Protein AF-M6QKT6-F1 (afdb_monomer)

Sequence (101 aa):
MSRKSITLQDIGRIQYQNQFTVLGTESLNDSGRLYYITNIHALGGWTISVKGNNADQKLTNYSRSGTGDVQFFLPLCVSEVSFSGVIEVSGFWVNASLVSH

Radius of gyration: 14.15 Å; Cα contacts (8 Å, |Δi|>4): 215; chains: 1; bounding box: 30×31×41 Å

Solvent-accessible surface area (backbone atoms only — not comparable to full-atom values): 5667 Å² total; per-residue (Å²): 132,91,80,87,76,88,48,74,67,53,54,61,54,45,64,78,60,50,75,42,74,46,54,18,85,55,68,50,62,55,83,53,35,37,38,29,40,36,36,40,39,25,91,40,62,28,40,37,46,37,32,38,84,47,93,52,69,82,66,17,59,50,74,51,73,56,60,39,64,44,75,44,93,66,54,50,63,27,43,30,39,41,48,41,57,37,55,33,39,28,22,31,71,44,85,40,74,86,78,85,126

Nearest PDB structures (foldseek):
  3smh-assembly1_A  TM=2.484E-01  e=1.316E-01  Arachis hypogaea
  1lr5-assembly2_B  TM=3.841E-01  e=3.282E+00  Zea mays
  4gwm-assembly1_B  TM=2.032E-01  e=4.870E-01  Homo sapiens

pLDDT: mean 88.71, std 12.94, range [41.31, 98.25]

Mean predicted aligned error: 5.22 Å

Organism: NCBI:txid1088542

Secondary structure (DSSP, 8-state):
-------HHHHHHHHTT--EEEETT--B--TTEEEEEEEEE-SSEEEEEEE---SSGGGTEEEEEEES-EEEEEEEEESEEEEES-SEEEEEEEE------

Foldseek 3Di:
DDDDDQDPVNVVVQFVVFPDKDFLQDKDADQFKKWWWFKFAAQFKKKKWFQADDPDPVVRTDMDIDTHIDGDPGTDTGNIMHMDRTGMIITGIDGDDPDDD

Structure (mmCIF, N/CA/C/O backbone):
data_AF-M6QKT6-F1
#
_entry.id   AF-M6QKT6-F1
#
loop_
_atom_site.group_PDB
_atom_site.id
_atom_site.type_symbol
_atom_site.label_atom_id
_atom_site.label_alt_id
_atom_site.label_comp_id
_atom_site.label_asym_id
_atom_site.label_entity_id
_atom_site.label_seq_id
_atom_site.pdbx_PDB_ins_code
_atom_site.Cartn_x
_atom_site.Cartn_y
_atom_site.Cartn_z
_atom_site.occupancy
_atom_site.B_iso_or_equiv
_atom_site.auth_seq_id
_atom_site.auth_comp_id
_atom_site.auth_asym_id
_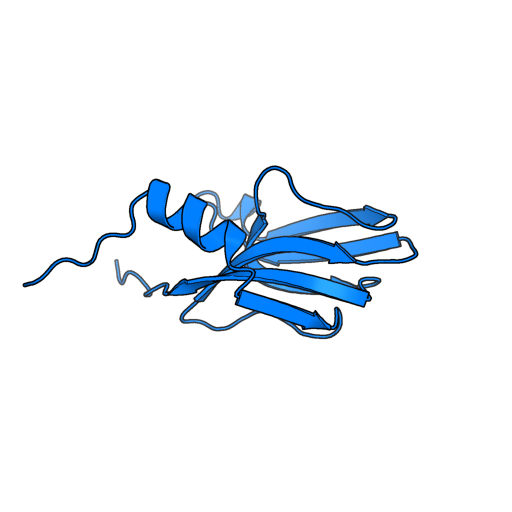atom_site.auth_atom_id
_atom_site.pdbx_PDB_model_num
ATOM 1 N N . MET A 1 1 ? -18.003 -9.624 28.516 1.00 46.22 1 MET A N 1
ATOM 2 C CA . MET A 1 1 ? -17.695 -9.446 27.078 1.00 46.22 1 MET A CA 1
ATOM 3 C C . MET A 1 1 ? -16.254 -9.856 26.833 1.00 46.22 1 MET A C 1
ATOM 5 O O . MET A 1 1 ? -15.376 -9.297 27.479 1.00 46.22 1 MET A O 1
ATOM 9 N N . SER A 1 2 ? -16.011 -10.836 25.959 1.00 49.69 2 SER A N 1
ATOM 10 C CA . SER A 1 2 ? -14.646 -11.195 25.551 1.00 49.69 2 SER A CA 1
ATOM 11 C C . SER A 1 2 ? -14.069 -10.050 24.717 1.00 49.69 2 SER A C 1
ATOM 13 O O . SER A 1 2 ? -14.650 -9.682 23.696 1.00 49.69 2 SER A O 1
ATOM 15 N N . ARG A 1 3 ? -12.981 -9.433 25.185 1.00 54.69 3 ARG A N 1
ATOM 16 C CA . ARG A 1 3 ? -12.282 -8.379 24.445 1.00 54.69 3 ARG A CA 1
ATOM 17 C C . ARG A 1 3 ? -11.249 -9.054 23.550 1.00 54.69 3 ARG A C 1
ATOM 19 O O . ARG A 1 3 ? -10.321 -9.678 24.051 1.00 54.69 3 ARG A O 1
ATOM 26 N N . LYS A 1 4 ? -11.411 -8.933 22.234 1.00 61.38 4 LYS A N 1
ATOM 27 C CA . LYS A 1 4 ? -10.335 -9.215 21.280 1.00 61.38 4 LYS A CA 1
ATOM 28 C C . LYS A 1 4 ? -9.501 -7.940 21.176 1.00 61.38 4 LYS A C 1
ATOM 30 O O . LYS A 1 4 ? -10.037 -6.908 20.788 1.00 61.38 4 LYS A O 1
ATOM 35 N N . SER A 1 5 ? -8.231 -7.989 21.560 1.00 64.69 5 SER A N 1
ATOM 36 C CA . SER A 1 5 ? -7.284 -6.885 21.373 1.00 64.69 5 SER A CA 1
ATOM 37 C C . SER A 1 5 ? -6.186 -7.335 20.422 1.00 64.69 5 SER A C 1
ATOM 39 O O . SER A 1 5 ? -5.587 -8.381 20.651 1.00 64.69 5 SER A O 1
ATOM 41 N N . ILE A 1 6 ? -5.915 -6.550 19.381 1.00 69.81 6 ILE A N 1
ATOM 42 C CA . ILE A 1 6 ? -4.697 -6.698 18.582 1.00 69.81 6 ILE A CA 1
ATOM 43 C C . ILE A 1 6 ? -3.552 -6.093 19.389 1.00 69.81 6 ILE A C 1
ATOM 45 O O . ILE A 1 6 ? -3.616 -4.927 19.782 1.00 69.81 6 ILE A O 1
ATOM 49 N N . THR A 1 7 ? -2.519 -6.885 19.661 1.00 79.38 7 THR A N 1
ATOM 50 C CA . THR A 1 7 ? -1.274 -6.368 20.230 1.00 79.38 7 THR A CA 1
ATOM 51 C C . THR A 1 7 ? -0.359 -5.863 19.116 1.00 79.38 7 THR A C 1
ATOM 53 O O . THR A 1 7 ? -0.482 -6.255 17.956 1.00 79.38 7 THR A O 1
ATOM 56 N N . LEU A 1 8 ? 0.616 -5.019 19.456 1.00 75.81 8 LEU A N 1
ATOM 57 C CA . LEU A 1 8 ? 1.635 -4.590 18.492 1.00 75.81 8 LEU A CA 1
ATOM 58 C C . LEU A 1 8 ? 2.411 -5.786 17.903 1.00 75.81 8 LEU A C 1
ATOM 60 O O . LEU A 1 8 ? 2.785 -5.772 16.733 1.00 75.81 8 LEU A O 1
ATOM 64 N N . GLN A 1 9 ? 2.608 -6.842 18.699 1.00 80.81 9 GLN A N 1
ATOM 65 C CA . GLN A 1 9 ? 3.245 -8.082 18.252 1.00 80.81 9 GLN A CA 1
ATOM 66 C C . GLN A 1 9 ? 2.396 -8.807 17.202 1.00 80.81 9 GLN A C 1
ATOM 68 O O . GLN A 1 9 ? 2.947 -9.337 16.239 1.00 80.81 9 GLN A O 1
ATOM 73 N N . ASP A 1 10 ? 1.066 -8.780 17.334 1.00 80.81 10 ASP A N 1
ATOM 74 C CA . ASP A 1 10 ? 0.165 -9.344 16.327 1.00 80.81 10 ASP A CA 1
ATOM 75 C C . ASP A 1 10 ? 0.282 -8.605 14.995 1.00 80.81 10 ASP A C 1
ATOM 77 O O . ASP A 1 10 ? 0.336 -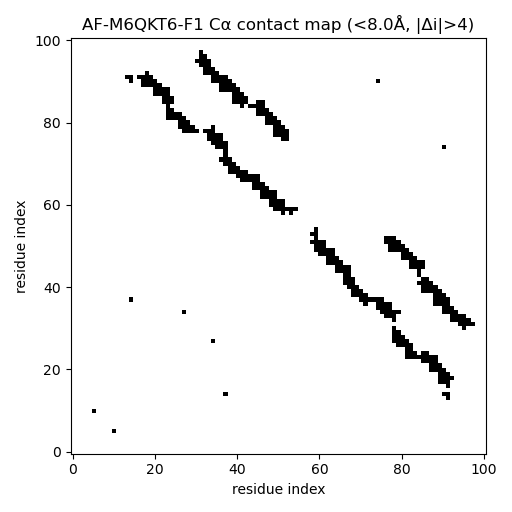9.255 13.956 1.00 80.81 10 ASP A O 1
ATOM 81 N N . ILE A 1 11 ? 0.394 -7.271 15.011 1.00 79.69 11 ILE A N 1
ATOM 82 C CA . ILE A 1 11 ? 0.619 -6.474 13.792 1.00 79.69 11 ILE A CA 1
ATOM 83 C C . ILE A 1 11 ? 1.952 -6.864 13.144 1.00 79.69 11 ILE A C 1
ATOM 85 O O . ILE A 1 11 ? 1.994 -7.146 11.946 1.00 79.69 11 ILE A O 1
ATOM 89 N N . GLY A 1 12 ? 3.021 -6.960 13.943 1.00 82.31 12 GLY A N 1
ATOM 90 C CA . GLY A 1 12 ? 4.329 -7.410 13.461 1.00 82.31 12 GLY A CA 1
ATOM 91 C C . GLY A 1 12 ? 4.283 -8.815 12.856 1.00 82.31 12 GLY A C 1
ATOM 92 O O . GLY A 1 12 ? 4.887 -9.059 11.819 1.00 82.31 12 GLY A O 1
ATOM 93 N N . ARG A 1 13 ? 3.512 -9.735 13.445 1.00 84.62 13 ARG A N 1
ATOM 94 C CA . ARG A 1 13 ? 3.307 -11.088 12.907 1.00 84.62 13 ARG A CA 1
ATOM 95 C C . ARG A 1 13 ? 2.510 -11.078 11.599 1.00 84.62 13 ARG A C 1
ATOM 97 O O . ARG A 1 13 ? 2.859 -11.814 10.679 1.00 84.62 13 ARG A O 1
ATOM 104 N N . ILE A 1 14 ? 1.439 -10.284 11.511 1.00 87.12 14 ILE A N 1
ATOM 105 C CA . ILE A 1 14 ? 0.567 -10.216 10.324 1.00 87.12 14 ILE A CA 1
ATOM 106 C C . ILE A 1 14 ? 1.328 -9.656 9.115 1.00 87.12 14 ILE A C 1
ATOM 108 O O . ILE A 1 14 ? 1.090 -10.114 7.999 1.00 87.12 14 ILE A O 1
ATOM 112 N N . GLN A 1 15 ? 2.298 -8.759 9.321 1.00 86.31 15 GLN A N 1
ATOM 113 C CA . GLN A 1 15 ? 3.152 -8.248 8.243 1.00 86.31 15 GLN A CA 1
ATOM 114 C C . GLN A 1 15 ? 3.817 -9.363 7.421 1.00 86.31 15 GLN A C 1
ATOM 116 O O . GLN A 1 15 ? 3.902 -9.254 6.200 1.00 86.31 15 GLN A O 1
ATOM 121 N N . TYR A 1 16 ? 4.228 -10.459 8.064 1.00 85.94 16 TYR A N 1
ATOM 122 C CA . TYR A 1 16 ? 4.852 -11.601 7.389 1.00 85.94 16 TYR A CA 1
ATOM 123 C C . TYR A 1 16 ? 3.860 -12.520 6.668 1.00 85.94 16 TYR A C 1
ATOM 125 O O . TYR A 1 16 ? 4.281 -13.426 5.957 1.00 85.94 16 TYR A O 1
ATOM 133 N N . GLN A 1 17 ? 2.552 -12.326 6.852 1.00 89.12 17 GLN A N 1
ATOM 134 C CA . GLN A 1 17 ? 1.541 -13.172 6.218 1.00 89.12 17 GLN A CA 1
ATOM 135 C C . GLN A 1 17 ? 1.239 -12.776 4.775 1.00 89.12 17 GLN A C 1
ATOM 137 O O . GLN A 1 17 ? 0.677 -13.604 4.068 1.00 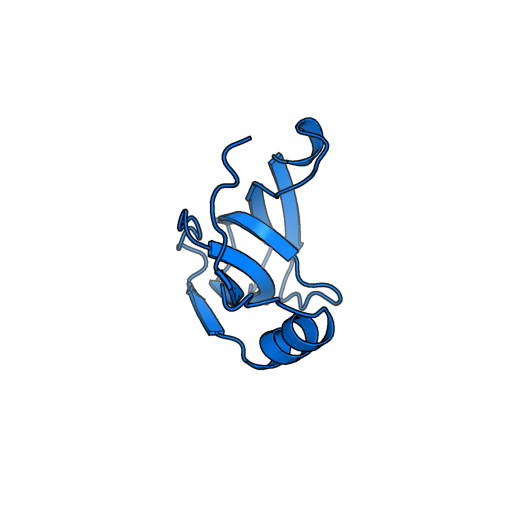89.12 17 GLN A O 1
ATOM 142 N N . ASN A 1 18 ? 1.571 -11.544 4.364 1.00 90.69 18 ASN A N 1
ATOM 143 C CA . ASN A 1 18 ? 1.265 -10.997 3.039 1.00 90.69 18 ASN A CA 1
ATOM 144 C C . ASN A 1 18 ? -0.135 -11.405 2.541 1.00 90.69 18 ASN A C 1
ATOM 146 O O . ASN A 1 18 ? -0.285 -12.214 1.628 1.00 90.69 18 ASN A O 1
ATOM 150 N N . GLN A 1 19 ? -1.173 -10.898 3.205 1.00 94.62 19 GLN A N 1
ATOM 151 C CA . GLN A 1 19 ? -2.548 -11.351 2.982 1.00 94.62 19 GLN A CA 1
ATOM 152 C C . GLN A 1 19 ? -3.098 -11.003 1.597 1.00 94.62 19 GLN A C 1
ATOM 154 O O . GLN A 1 19 ? -4.123 -11.562 1.207 1.00 94.62 19 GLN A O 1
ATOM 159 N N . PHE A 1 20 ? -2.470 -10.075 0.874 1.00 96.25 20 PHE A N 1
ATOM 160 C CA . PHE A 1 20 ? -2.840 -9.777 -0.500 1.00 96.25 20 PHE A CA 1
ATOM 161 C C . PHE A 1 20 ? -1.631 -9.414 -1.361 1.00 96.25 20 PHE A C 1
ATOM 163 O O . PHE A 1 20 ? -0.670 -8.797 -0.897 1.00 96.25 20 PHE A O 1
ATOM 170 N N . THR A 1 21 ? -1.766 -9.744 -2.641 1.00 97.56 21 THR A N 1
ATOM 171 C CA . THR A 1 21 ? -1.016 -9.183 -3.761 1.00 97.56 21 THR A CA 1
ATOM 172 C C . THR A 1 21 ? -2.030 -8.968 -4.874 1.00 97.56 21 THR A C 1
ATOM 174 O O . THR A 1 21 ? -2.685 -9.921 -5.293 1.00 97.56 21 THR A O 1
ATOM 177 N N . VAL A 1 22 ? -2.228 -7.717 -5.276 1.00 97.62 22 VAL A N 1
ATOM 178 C CA . VAL A 1 22 ? -3.242 -7.330 -6.265 1.00 97.62 22 VAL A CA 1
ATOM 179 C C . VAL A 1 22 ? -2.638 -6.425 -7.328 1.00 97.62 22 VAL A C 1
ATOM 181 O O . VAL A 1 22 ? -1.568 -5.846 -7.128 1.00 97.62 22 VAL A O 1
ATOM 184 N N . LEU A 1 23 ? -3.330 -6.292 -8.458 1.00 97.81 23 LEU A N 1
ATOM 185 C CA . LEU A 1 23 ? -2.891 -5.430 -9.551 1.00 97.81 23 LEU A CA 1
ATOM 186 C C . LEU A 1 23 ? -2.931 -3.955 -9.137 1.00 97.81 23 LEU A C 1
ATOM 188 O O . LEU A 1 23 ? -3.844 -3.515 -8.442 1.00 97.81 23 LEU A O 1
ATOM 192 N N . GLY A 1 24 ? -1.991 -3.155 -9.642 1.00 94.75 24 GLY A N 1
ATOM 193 C CA . GLY A 1 24 ? -1.934 -1.707 -9.402 1.00 94.75 24 GLY A CA 1
ATOM 194 C C . GLY A 1 24 ? -3.092 -0.914 -10.021 1.00 94.75 24 GLY A C 1
ATOM 195 O O . GLY A 1 24 ? -3.180 0.295 -9.840 1.00 94.75 24 GLY A O 1
ATOM 196 N N . THR A 1 25 ? -4.000 -1.570 -10.742 1.00 94.75 25 THR A N 1
ATOM 197 C CA . THR A 1 25 ? -5.269 -0.980 -11.193 1.00 94.75 25 THR A CA 1
ATOM 198 C C . THR A 1 25 ? -6.385 -1.103 -10.157 1.00 94.75 25 THR A C 1
ATOM 200 O O . THR A 1 25 ? -7.433 -0.484 -10.325 1.00 94.75 25 THR A O 1
ATOM 203 N N . GLU A 1 26 ? -6.201 -1.918 -9.116 1.00 96.25 26 GLU A N 1
ATOM 204 C CA . GLU A 1 26 ? -7.195 -2.094 -8.063 1.00 96.25 26 GLU A CA 1
ATOM 205 C C . GLU A 1 26 ? -7.119 -0.971 -7.029 1.00 96.25 26 GLU A C 1
ATOM 207 O O . GLU A 1 26 ? -6.046 -0.575 -6.5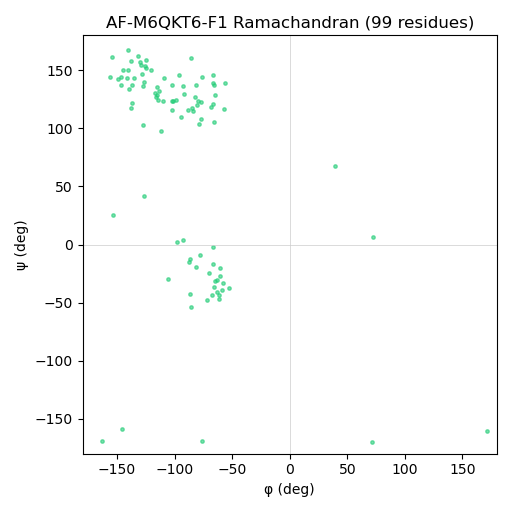69 1.00 96.25 26 GLU A O 1
ATOM 212 N N . SER A 1 27 ? -8.290 -0.482 -6.630 1.00 95.12 27 SER A N 1
ATOM 213 C CA . SER A 1 27 ? -8.422 0.425 -5.494 1.00 95.12 27 SER A CA 1
ATOM 214 C C . SER A 1 27 ? -8.681 -0.386 -4.231 1.00 95.12 27 SER A C 1
ATOM 216 O O . SER A 1 27 ? -9.592 -1.212 -4.194 1.00 95.12 27 SER A O 1
ATOM 218 N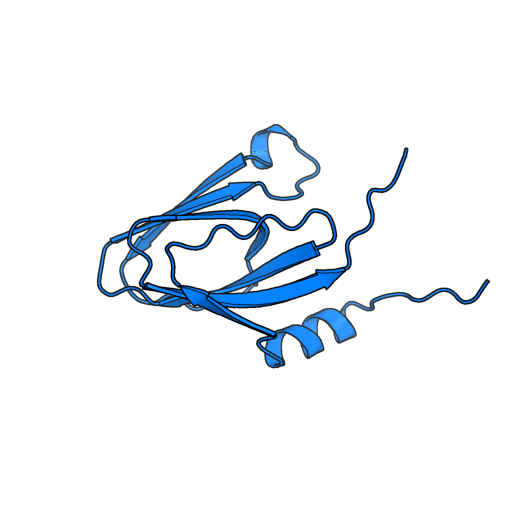 N . LEU A 1 28 ? -7.917 -0.121 -3.175 1.00 96.25 28 LEU A N 1
ATOM 219 C CA . LEU A 1 28 ? -8.148 -0.713 -1.859 1.00 96.25 28 LEU A CA 1
ATOM 220 C C . LEU A 1 28 ? -9.005 0.262 -1.053 1.00 96.25 28 LEU A C 1
ATOM 222 O O . LEU A 1 28 ? -8.525 1.344 -0.732 1.00 96.25 28 LEU A O 1
ATOM 226 N N . ASN A 1 29 ? -10.270 -0.070 -0.784 1.00 95.19 29 ASN A N 1
ATOM 227 C CA . ASN A 1 29 ? -11.226 0.858 -0.161 1.00 95.19 29 ASN A CA 1
ATOM 228 C C . ASN A 1 29 ? -12.361 0.173 0.632 1.00 95.19 29 ASN A C 1
ATOM 230 O O . ASN A 1 29 ? -13.444 0.739 0.787 1.00 95.19 29 ASN A O 1
ATOM 234 N N . ASP A 1 30 ? -12.141 -1.046 1.130 1.00 93.19 30 ASP A N 1
ATOM 235 C CA . ASP A 1 30 ? -13.133 -1.737 1.959 1.00 93.19 30 ASP A CA 1
ATOM 236 C C . ASP A 1 30 ? -13.321 -1.016 3.306 1.00 93.19 30 ASP A C 1
ATOM 238 O O . ASP A 1 30 ? -12.390 -0.898 4.102 1.00 93.19 30 ASP A O 1
ATOM 242 N N . SER A 1 31 ? -14.552 -0.576 3.582 1.00 88.69 31 SER A N 1
ATOM 243 C CA . SER A 1 31 ? -14.909 0.163 4.803 1.00 88.69 31 SER A CA 1
ATOM 244 C C . SER A 1 31 ? -14.658 -0.591 6.115 1.00 88.69 31 SER A C 1
ATOM 246 O O . SER A 1 31 ? -14.582 0.032 7.173 1.00 88.69 31 SER A O 1
ATOM 248 N N . GLY A 1 32 ? -14.557 -1.922 6.067 1.00 89.62 32 GLY A N 1
ATOM 249 C CA . GLY A 1 32 ? -14.274 -2.773 7.219 1.00 89.62 32 GLY A CA 1
ATOM 250 C C . GLY A 1 32 ? -12.788 -3.063 7.414 1.00 89.62 32 GLY A C 1
ATOM 251 O O . GLY A 1 32 ? -12.442 -3.870 8.281 1.00 89.62 32 GLY A O 1
ATOM 252 N N . ARG A 1 33 ? -11.899 -2.469 6.607 1.00 91.44 33 ARG A N 1
ATOM 253 C CA . ARG A 1 33 ? -10.468 -2.779 6.605 1.00 91.44 33 ARG A CA 1
ATOM 254 C C . ARG A 1 33 ? -9.605 -1.534 6.727 1.00 91.44 33 ARG A C 1
ATOM 256 O O . ARG A 1 33 ? -9.909 -0.471 6.203 1.00 91.44 33 ARG A O 1
ATOM 263 N N . LEU A 1 34 ? -8.473 -1.721 7.392 1.00 92.19 34 LEU A N 1
ATOM 264 C CA . LEU A 1 34 ? -7.333 -0.821 7.329 1.00 92.19 34 LEU A CA 1
ATOM 265 C C . LEU A 1 34 ? -6.189 -1.582 6.665 1.00 92.19 34 LEU A C 1
ATOM 267 O O . LEU A 1 34 ? -5.833 -2.679 7.107 1.00 92.19 34 LEU A O 1
ATOM 271 N N . TYR A 1 35 ? -5.655 -1.025 5.587 1.00 94.56 35 TYR A N 1
ATOM 272 C CA . TYR A 1 35 ? -4.642 -1.662 4.758 1.00 94.56 35 TYR A CA 1
ATOM 273 C C . TYR A 1 35 ? -3.246 -1.203 5.162 1.00 94.56 35 TYR A C 1
ATOM 275 O O . TYR A 1 35 ? -3.025 -0.052 5.529 1.00 94.56 35 TYR A O 1
ATOM 283 N N . TYR A 1 36 ? -2.290 -2.112 5.047 1.00 94.69 36 TYR A N 1
ATOM 284 C CA . TYR A 1 36 ? -0.880 -1.885 5.308 1.00 94.69 36 TYR A CA 1
ATOM 285 C C . TYR A 1 36 ? -0.089 -2.339 4.088 1.00 94.69 36 TYR A C 1
ATOM 287 O O . TYR A 1 36 ? 0.099 -3.538 3.870 1.00 94.69 36 TYR A O 1
ATOM 295 N N . ILE A 1 37 ? 0.360 -1.376 3.285 1.00 96.12 37 ILE A N 1
ATOM 296 C CA . ILE A 1 37 ? 1.134 -1.654 2.074 1.00 96.12 37 ILE A CA 1
ATOM 297 C C . ILE A 1 37 ? 2.579 -1.936 2.463 1.00 96.12 37 ILE A C 1
ATOM 299 O O . ILE A 1 37 ? 3.229 -1.102 3.096 1.00 96.12 37 ILE A O 1
ATOM 303 N N . THR A 1 38 ? 3.092 -3.095 2.072 1.00 96.19 38 THR A N 1
ATOM 304 C CA . THR A 1 38 ? 4.462 -3.523 2.382 1.00 96.19 38 THR A CA 1
ATOM 305 C C . THR A 1 38 ? 5.377 -3.426 1.171 1.00 96.19 38 THR A C 1
ATOM 307 O O . THR A 1 38 ? 6.567 -3.164 1.340 1.00 96.19 38 THR A O 1
ATOM 310 N N . ASN A 1 39 ? 4.838 -3.592 -0.039 1.00 96.88 39 ASN A N 1
ATOM 311 C CA . ASN A 1 39 ? 5.620 -3.572 -1.268 1.00 96.88 39 ASN A CA 1
ATOM 312 C C . ASN A 1 39 ? 4.837 -2.985 -2.447 1.00 96.88 39 ASN A C 1
ATOM 314 O O . ASN A 1 39 ? 3.641 -3.237 -2.598 1.00 96.88 39 ASN A O 1
ATOM 318 N N . ILE A 1 40 ? 5.550 -2.259 -3.300 1.00 97.88 40 ILE A N 1
ATOM 319 C CA . ILE A 1 40 ? 5.122 -1.833 -4.631 1.00 97.88 40 ILE A CA 1
ATOM 320 C C . ILE A 1 40 ? 6.055 -2.491 -5.641 1.00 97.88 40 ILE A C 1
ATOM 322 O O . ILE A 1 40 ? 7.273 -2.345 -5.532 1.00 97.88 40 ILE A O 1
ATOM 326 N N . HIS A 1 41 ? 5.478 -3.183 -6.620 1.00 98.12 41 HIS A N 1
ATOM 327 C CA . HIS A 1 41 ? 6.191 -3.654 -7.798 1.00 98.12 41 HIS A CA 1
ATOM 328 C C . HIS A 1 41 ? 5.894 -2.733 -8.984 1.00 98.12 41 HIS A C 1
ATOM 330 O O . HIS A 1 41 ? 4.731 -2.514 -9.344 1.00 98.12 41 HIS A O 1
ATOM 336 N N . ALA A 1 42 ? 6.939 -2.174 -9.586 1.00 97.94 42 ALA A N 1
ATOM 337 C CA . ALA A 1 42 ? 6.832 -1.277 -10.727 1.00 97.94 42 ALA A CA 1
ATOM 338 C C . ALA A 1 42 ? 8.132 -1.269 -11.536 1.00 97.94 42 ALA A C 1
ATOM 340 O O . ALA A 1 42 ? 9.226 -1.272 -10.984 1.00 97.94 42 ALA A O 1
ATOM 341 N N . LEU A 1 43 ? 8.023 -1.165 -12.861 1.00 97.19 43 LEU A N 1
ATOM 342 C CA . LEU A 1 43 ? 9.194 -1.040 -13.742 1.00 97.19 43 LEU A CA 1
ATOM 343 C C . LEU A 1 43 ? 9.652 0.414 -13.934 1.00 97.19 43 LEU A C 1
ATOM 345 O O . LEU A 1 43 ? 10.746 0.657 -14.436 1.00 97.19 43 LEU A O 1
ATOM 349 N N . GLY A 1 44 ? 8.815 1.388 -13.568 1.00 97.00 44 GLY A N 1
ATOM 350 C CA . GLY A 1 44 ? 9.039 2.802 -13.856 1.00 97.00 44 GLY A CA 1
ATOM 351 C C . GLY A 1 44 ? 8.536 3.724 -12.754 1.00 97.00 44 GLY A C 1
ATOM 352 O O . GLY A 1 44 ? 8.407 3.323 -11.596 1.00 97.00 44 GLY A O 1
ATOM 353 N N . GLY A 1 45 ? 8.298 4.984 -13.119 1.00 98.06 45 GLY A N 1
ATOM 354 C CA . GLY A 1 45 ? 7.744 5.985 -12.213 1.00 98.06 45 GLY A CA 1
ATOM 355 C C . GLY A 1 45 ? 6.316 5.637 -11.806 1.00 98.06 45 GLY A C 1
ATOM 356 O O . GLY A 1 45 ? 5.504 5.251 -12.645 1.00 98.06 45 GLY A O 1
ATOM 357 N N . TRP A 1 46 ? 6.011 5.803 -10.525 1.00 98.12 46 TRP A N 1
ATOM 358 C CA . TRP A 1 46 ? 4.690 5.530 -9.978 1.00 98.12 46 TRP A CA 1
ATOM 359 C C . TRP A 1 46 ? 4.254 6.607 -8.993 1.00 98.12 46 TRP A C 1
ATOM 361 O O . TRP A 1 46 ? 5.074 7.305 -8.388 1.00 98.12 46 TRP A O 1
ATOM 371 N N . THR A 1 47 ? 2.941 6.706 -8.805 1.00 97.88 47 THR A N 1
ATOM 372 C CA . THR A 1 47 ? 2.300 7.565 -7.810 1.00 97.88 47 THR A CA 1
ATOM 373 C C . THR A 1 47 ? 1.179 6.801 -7.121 1.00 97.88 47 THR A C 1
ATOM 375 O O . THR A 1 47 ? 0.396 6.105 -7.764 1.00 97.88 47 THR A O 1
ATOM 378 N N . ILE A 1 48 ? 1.091 6.955 -5.805 1.00 97.00 48 ILE A N 1
ATOM 379 C CA . ILE A 1 48 ? 0.000 6.454 -4.977 1.00 97.00 48 ILE A CA 1
ATOM 380 C C . ILE A 1 48 ? -0.767 7.637 -4.395 1.00 97.00 48 ILE A C 1
ATOM 382 O O . ILE A 1 48 ? -0.164 8.573 -3.864 1.00 97.00 48 ILE A O 1
ATOM 386 N N . SER A 1 49 ? -2.091 7.585 -4.499 1.00 97.31 49 SER A N 1
ATOM 387 C CA . SER A 1 49 ? -3.008 8.550 -3.893 1.00 97.31 49 SER A CA 1
ATOM 388 C C . SER A 1 49 ? -3.606 7.909 -2.657 1.00 97.31 49 SER A C 1
ATOM 390 O O . SER A 1 49 ? -4.279 6.885 -2.751 1.00 97.31 49 SER A O 1
ATOM 392 N N . VAL A 1 50 ? -3.316 8.486 -1.499 1.00 96.06 50 VAL A N 1
ATOM 393 C CA . VAL A 1 50 ? -3.558 7.869 -0.201 1.00 96.06 50 VAL A CA 1
ATOM 394 C C . VAL A 1 50 ? -4.590 8.667 0.574 1.00 96.06 50 VAL A C 1
ATOM 396 O O . VAL A 1 50 ? -4.485 9.888 0.684 1.00 96.06 50 VAL A O 1
ATOM 399 N N . LYS A 1 51 ? -5.523 7.944 1.187 1.00 94.69 51 LYS A N 1
ATOM 400 C CA . LYS A 1 51 ? -6.351 8.401 2.298 1.00 94.69 51 LYS A CA 1
ATOM 401 C C . LYS A 1 51 ? -5.949 7.612 3.540 1.00 94.69 51 LYS A C 1
ATOM 403 O O . LYS A 1 51 ? -6.320 6.453 3.720 1.00 94.69 51 LYS A O 1
ATOM 408 N N . GLY A 1 52 ? -5.106 8.225 4.357 1.00 88.44 52 GLY A N 1
ATOM 409 C CA . GLY A 1 52 ? -4.611 7.685 5.614 1.00 88.44 52 GLY A CA 1
ATOM 410 C C . GLY A 1 52 ? -5.642 7.755 6.738 1.00 88.44 52 GLY A C 1
ATOM 411 O O . GLY A 1 52 ? -6.812 8.065 6.532 1.00 88.44 52 GLY A O 1
ATOM 412 N N . ASN A 1 53 ? -5.174 7.488 7.953 1.00 83.75 53 ASN A N 1
ATOM 413 C CA . ASN A 1 53 ? -5.979 7.563 9.172 1.00 83.75 53 ASN A CA 1
ATOM 414 C C . ASN A 1 53 ? -5.305 8.471 10.217 1.00 83.75 53 ASN A C 1
ATOM 416 O O . ASN A 1 53 ? -5.169 8.118 11.387 1.00 83.75 53 ASN A O 1
ATOM 420 N N . ASN A 1 54 ? -4.757 9.601 9.755 1.00 85.94 54 ASN A N 1
ATOM 421 C CA . ASN A 1 54 ? -4.035 10.539 10.609 1.00 85.94 54 ASN A CA 1
ATOM 422 C C . ASN A 1 54 ? -5.025 11.359 11.453 1.00 85.94 54 ASN A C 1
ATOM 424 O O . ASN A 1 54 ? -6.091 11.729 10.968 1.00 85.94 54 ASN A O 1
ATOM 428 N N . ALA A 1 55 ? -4.656 11.671 12.697 1.00 84.75 55 ALA A N 1
ATOM 429 C CA . ALA A 1 55 ? -5.451 12.542 13.560 1.00 84.75 55 ALA A CA 1
ATOM 430 C C . ALA A 1 55 ? -5.565 13.972 13.000 1.00 84.75 55 ALA A C 1
ATOM 432 O O . ALA A 1 55 ? -6.578 14.635 13.208 1.00 84.75 55 ALA A O 1
ATOM 433 N N . ASP A 1 56 ? -4.546 14.442 12.272 1.00 86.94 56 ASP A N 1
ATOM 434 C CA . ASP A 1 56 ? -4.636 15.681 11.507 1.00 86.94 56 ASP A CA 1
ATOM 435 C C . ASP A 1 56 ? -5.287 15.411 10.144 1.00 86.94 56 ASP A C 1
ATOM 437 O O . ASP A 1 56 ? -4.735 14.735 9.266 1.00 86.94 56 ASP A O 1
ATOM 441 N N . GLN A 1 57 ? -6.466 15.997 9.944 1.00 84.56 57 GLN A N 1
ATOM 442 C CA . GLN A 1 57 ? -7.240 15.863 8.715 1.00 84.56 57 GLN A CA 1
ATOM 443 C C . GLN A 1 57 ? -6.488 16.390 7.480 1.00 84.56 57 GLN A C 1
ATOM 445 O O . GLN A 1 57 ? -6.682 15.879 6.377 1.00 84.56 57 GLN A O 1
ATOM 450 N N . LYS A 1 58 ? -5.570 17.353 7.649 1.00 86.38 58 LYS A N 1
ATOM 451 C CA . LYS A 1 58 ? -4.724 17.864 6.556 1.00 86.38 58 LYS A CA 1
ATOM 452 C C . LYS A 1 58 ? -3.689 16.846 6.085 1.00 86.38 58 LYS A C 1
ATOM 454 O O . LYS A 1 58 ? -3.254 16.914 4.942 1.00 86.38 58 LYS A O 1
ATOM 459 N N . LEU A 1 59 ? -3.311 15.909 6.953 1.00 84.88 59 LEU A N 1
ATOM 460 C CA . LEU A 1 59 ? -2.357 14.834 6.665 1.00 84.88 59 LEU A CA 1
ATOM 461 C C . LEU A 1 59 ? -3.053 13.518 6.302 1.00 84.88 59 LEU A C 1
ATOM 463 O O . LEU A 1 59 ? -2.394 12.501 6.093 1.00 84.88 59 LEU A O 1
ATOM 467 N N . THR A 1 60 ? -4.385 13.521 6.248 1.00 88.88 60 THR A N 1
ATOM 468 C CA . THR A 1 60 ? -5.167 12.341 5.882 1.00 88.88 60 THR A CA 1
ATOM 469 C C . THR A 1 60 ? -5.021 12.039 4.398 1.00 88.88 60 THR A C 1
ATOM 471 O O . THR A 1 60 ? -4.724 10.906 4.042 1.00 88.88 60 THR A O 1
ATOM 474 N N . ASN A 1 61 ? -5.159 13.043 3.532 1.00 94.62 61 ASN A N 1
ATOM 475 C CA . ASN A 1 61 ? -5.042 12.855 2.088 1.00 94.62 61 ASN A CA 1
ATOM 476 C C . ASN A 1 61 ? -3.679 13.339 1.603 1.00 94.62 61 ASN A C 1
ATOM 478 O O . ASN A 1 61 ? -3.334 14.503 1.799 1.00 94.62 61 ASN A O 1
ATOM 482 N N . TYR A 1 62 ? -2.917 12.470 0.949 1.00 94.38 62 TYR A N 1
ATOM 483 C CA . TYR A 1 62 ? -1.631 12.839 0.366 1.00 94.38 62 TYR A CA 1
ATOM 484 C C . TYR A 1 62 ? -1.277 11.932 -0.809 1.00 94.38 62 TYR A C 1
ATOM 486 O O . TYR A 1 62 ? -1.813 10.837 -0.964 1.00 94.38 62 TYR A O 1
ATOM 494 N N . SER A 1 63 ? -0.348 12.391 -1.642 1.00 95.62 63 SER A N 1
ATOM 495 C CA . SER A 1 63 ? 0.240 11.587 -2.708 1.00 95.62 63 SER A CA 1
ATOM 496 C C . SER A 1 63 ? 1.684 11.248 -2.379 1.00 95.62 63 SER A C 1
ATOM 498 O O . SER A 1 63 ? 2.423 12.092 -1.867 1.00 95.62 63 SER A O 1
ATOM 500 N N . ARG A 1 64 ? 2.115 10.043 -2.736 1.00 94.56 64 ARG A N 1
ATOM 501 C CA . ARG A 1 64 ? 3.524 9.648 -2.687 1.00 94.56 64 ARG A CA 1
ATOM 502 C C . ARG A 1 64 ? 3.936 9.109 -4.045 1.00 94.56 64 ARG A C 1
ATOM 504 O O . ARG A 1 64 ? 3.181 8.372 -4.662 1.00 94.56 64 ARG A O 1
ATOM 511 N N . SER A 1 65 ? 5.137 9.452 -4.484 1.00 97.19 65 SER A N 1
ATOM 512 C CA . SER A 1 65 ? 5.679 8.979 -5.756 1.00 97.19 65 SER A CA 1
ATOM 513 C C . SER A 1 65 ? 7.021 8.295 -5.552 1.00 97.19 65 SER A C 1
ATOM 515 O O . SER A 1 65 ? 7.701 8.525 -4.548 1.00 97.19 65 SER A O 1
ATOM 517 N N . GLY A 1 66 ? 7.396 7.468 -6.516 1.00 96.69 66 GLY A N 1
ATOM 518 C CA . GLY A 1 66 ? 8.670 6.769 -6.537 1.00 96.69 66 GLY A CA 1
ATOM 519 C C . GLY A 1 66 ? 8.984 6.234 -7.924 1.00 96.69 66 GLY A C 1
ATOM 520 O O . GLY A 1 66 ? 8.360 6.610 -8.918 1.00 96.69 66 GLY A O 1
ATOM 521 N N . THR A 1 67 ? 10.003 5.390 -8.012 1.00 97.62 67 THR A N 1
ATOM 522 C CA . THR A 1 67 ? 10.412 4.750 -9.262 1.00 97.62 67 THR A CA 1
ATOM 523 C C . THR A 1 67 ? 10.948 3.367 -8.954 1.00 97.62 67 THR A C 1
ATOM 525 O O . THR A 1 67 ? 11.703 3.214 -7.996 1.00 97.62 67 THR A O 1
ATOM 528 N N . GLY A 1 68 ? 10.572 2.390 -9.776 1.00 97.19 68 GLY A N 1
ATOM 529 C CA . GLY A 1 68 ? 10.977 1.005 -9.583 1.00 97.19 68 GLY A CA 1
ATOM 530 C C . GLY A 1 68 ? 10.290 0.345 -8.386 1.00 97.19 68 GLY A C 1
ATOM 531 O O . GLY A 1 68 ? 9.376 0.907 -7.770 1.00 97.19 68 GLY A O 1
ATOM 532 N N . ASP A 1 69 ? 10.775 -0.844 -8.051 1.00 97.69 69 ASP A N 1
ATOM 533 C CA . ASP A 1 69 ? 10.303 -1.611 -6.905 1.00 97.69 69 ASP A CA 1
ATOM 534 C C . ASP A 1 69 ? 10.643 -0.923 -5.584 1.00 97.69 69 ASP A C 1
ATOM 536 O O . ASP A 1 69 ? 11.748 -0.411 -5.386 1.00 97.69 69 ASP A O 1
ATOM 540 N N . VAL A 1 70 ? 9.692 -0.944 -4.651 1.00 97.12 70 VAL A N 1
ATOM 541 C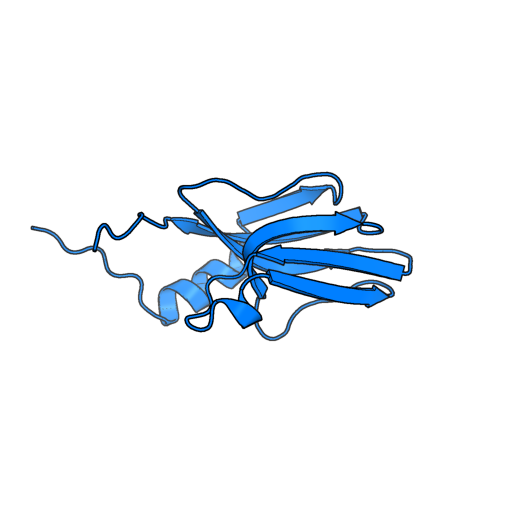 CA . VAL A 1 70 ? 9.888 -0.405 -3.305 1.00 97.12 70 VAL A CA 1
ATOM 542 C C . VAL A 1 70 ? 9.296 -1.339 -2.270 1.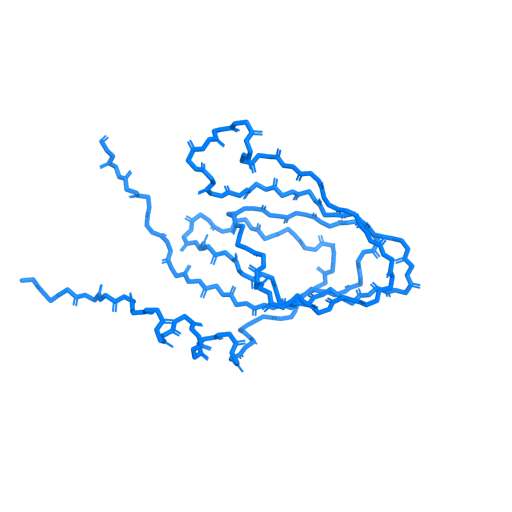00 97.12 70 VAL A C 1
ATOM 544 O O . VAL A 1 70 ? 8.085 -1.548 -2.224 1.00 97.12 70 VAL A O 1
ATOM 547 N N . GLN A 1 71 ? 10.153 -1.789 -1.357 1.00 95.25 71 GLN A N 1
ATOM 548 C CA . GLN A 1 71 ? 9.745 -2.429 -0.118 1.00 95.25 71 GLN A CA 1
ATOM 549 C C . GLN A 1 71 ? 9.795 -1.418 1.029 1.00 95.25 71 GLN A C 1
ATOM 551 O O . GLN A 1 71 ? 10.822 -0.787 1.289 1.00 95.25 71 GLN A O 1
ATOM 556 N N . PHE A 1 72 ? 8.676 -1.243 1.725 1.00 92.19 72 PHE A N 1
ATOM 557 C CA . PHE A 1 72 ? 8.591 -0.297 2.827 1.00 92.19 72 PHE A CA 1
ATOM 558 C C . PHE A 1 72 ? 9.140 -0.906 4.117 1.00 92.19 72 PHE A C 1
ATOM 560 O O . PHE A 1 72 ? 8.678 -1.952 4.566 1.00 92.19 72 PHE A O 1
ATOM 567 N N . PHE A 1 73 ? 10.087 -0.206 4.752 1.00 88.12 73 PHE A N 1
ATOM 568 C CA . PHE A 1 73 ? 10.592 -0.586 6.076 1.00 88.12 73 PHE A CA 1
ATOM 569 C C . PHE A 1 73 ? 9.482 -0.556 7.138 1.00 88.12 73 PHE A C 1
ATOM 571 O O . PHE A 1 73 ? 9.347 -1.484 7.930 1.00 88.12 73 PHE A O 1
ATOM 578 N N . LEU A 1 74 ? 8.657 0.495 7.113 1.00 88.62 74 LEU A N 1
ATOM 579 C CA . LEU A 1 74 ? 7.410 0.576 7.867 1.00 88.62 74 LEU A CA 1
ATOM 580 C C . LEU A 1 74 ? 6.241 0.509 6.885 1.00 88.62 74 LEU A C 1
ATOM 582 O O . LEU A 1 74 ? 6.187 1.362 5.993 1.00 88.62 74 LEU A O 1
ATOM 586 N N . PRO A 1 75 ? 5.312 -0.451 7.035 1.00 92.38 75 PRO A N 1
ATOM 587 C CA . PRO A 1 75 ? 4.174 -0.560 6.137 1.00 92.38 75 PRO A CA 1
ATOM 588 C C . PRO A 1 75 ? 3.362 0.736 6.086 1.00 92.38 75 PRO A C 1
ATOM 590 O O . PRO A 1 75 ? 3.118 1.381 7.110 1.00 92.38 75 PRO A O 1
ATOM 593 N N . LEU A 1 76 ? 2.918 1.108 4.890 1.00 92.81 76 LEU A N 1
ATOM 594 C CA . LEU A 1 76 ? 2.084 2.284 4.697 1.00 92.81 76 LEU A CA 1
ATOM 595 C C . LEU A 1 76 ? 0.653 1.972 5.138 1.00 92.81 76 LEU A C 1
ATOM 597 O O . LEU A 1 76 ? -0.056 1.235 4.456 1.00 92.81 76 LEU A O 1
ATOM 601 N N . CYS A 1 77 ? 0.243 2.532 6.272 1.00 92.50 77 CYS A N 1
ATOM 602 C CA . CYS A 1 77 ? -1.108 2.380 6.804 1.00 92.50 77 CYS A CA 1
ATOM 603 C C . CYS A 1 77 ? -2.086 3.331 6.097 1.00 92.50 77 CYS A C 1
ATOM 605 O O . CYS A 1 77 ? -1.908 4.553 6.147 1.00 92.50 77 CYS A O 1
ATOM 607 N N . VAL A 1 78 ? -3.109 2.775 5.447 1.00 93.56 78 VAL A N 1
ATOM 608 C CA . VAL A 1 78 ? -4.073 3.509 4.618 1.00 93.56 78 VAL A CA 1
ATOM 609 C C . VAL A 1 78 ? -5.486 2.957 4.792 1.00 93.56 78 VAL A C 1
ATOM 611 O O . VAL A 1 78 ? -5.686 1.750 4.925 1.00 93.56 78 VAL A O 1
ATOM 614 N N . SER A 1 79 ? -6.473 3.847 4.779 1.00 93.75 79 SER A N 1
ATOM 615 C CA . SER A 1 79 ? -7.895 3.487 4.755 1.00 93.75 79 SER A CA 1
ATOM 616 C C . SER A 1 79 ? -8.362 3.271 3.319 1.00 93.75 79 SER A C 1
ATOM 618 O O . SER A 1 79 ? -9.051 2.300 3.030 1.00 93.75 79 SER A O 1
ATOM 620 N N . GLU A 1 80 ? -7.941 4.156 2.411 1.00 95.00 80 GLU A N 1
ATOM 621 C CA . GLU A 1 80 ? -8.166 3.999 0.975 1.00 95.00 80 GLU A CA 1
ATOM 622 C C . GLU A 1 80 ? -6.887 4.331 0.201 1.00 95.00 80 GLU A C 1
ATOM 624 O O . GLU A 1 80 ? -6.138 5.241 0.576 1.00 95.00 80 GLU A O 1
ATOM 629 N N . VAL A 1 81 ? -6.622 3.607 -0.885 1.00 96.69 81 VAL A N 1
ATOM 630 C CA . VAL A 1 81 ? -5.502 3.909 -1.782 1.00 96.69 81 VAL A CA 1
ATOM 631 C C . VAL A 1 81 ? -5.807 3.502 -3.219 1.00 96.69 81 VAL A C 1
ATOM 633 O O . VAL A 1 81 ? -6.427 2.469 -3.475 1.00 96.69 81 VAL A O 1
ATOM 636 N N . SER A 1 82 ? -5.337 4.325 -4.152 1.00 97.38 82 SER A N 1
ATOM 637 C CA . SER A 1 82 ? -5.313 4.037 -5.586 1.00 97.38 82 SER A CA 1
ATOM 638 C C . SER A 1 82 ? -3.917 4.282 -6.148 1.00 97.38 82 SER A C 1
ATOM 640 O O . SER A 1 82 ? -3.175 5.128 -5.633 1.00 97.38 82 SER A O 1
ATOM 642 N N . PHE A 1 83 ? -3.579 3.604 -7.240 1.00 97.38 83 PHE A N 1
ATOM 643 C CA . PHE A 1 83 ? -2.226 3.600 -7.785 1.00 97.38 83 PHE A CA 1
ATOM 644 C C . PHE A 1 83 ? -2.207 4.021 -9.258 1.00 97.38 83 PHE A C 1
ATOM 646 O O . PHE A 1 83 ? -3.181 3.869 -9.991 1.00 97.38 83 PHE A O 1
ATOM 653 N N . SER A 1 84 ? -1.073 4.567 -9.686 1.00 97.81 84 SER A N 1
ATOM 654 C CA . SER A 1 84 ? -0.761 4.874 -11.079 1.00 97.81 84 SER A CA 1
ATOM 655 C C . SER A 1 84 ? 0.695 4.511 -11.348 1.00 97.81 84 SER A C 1
ATOM 657 O O . SER A 1 84 ? 1.569 4.822 -10.537 1.00 97.81 84 SER A O 1
ATOM 659 N N . GLY A 1 85 ? 0.961 3.821 -12.459 1.00 96.94 85 GLY A N 1
ATOM 660 C CA . GLY A 1 85 ? 2.303 3.326 -12.802 1.00 96.94 85 GLY A CA 1
ATOM 661 C C . GLY A 1 85 ? 2.794 2.137 -11.960 1.00 96.94 85 GLY A C 1
ATOM 662 O O . GLY A 1 85 ? 3.943 1.728 -12.107 1.00 96.94 85 GLY A O 1
ATOM 663 N N . VAL A 1 86 ? 1.942 1.575 -11.095 1.00 98.12 86 VAL A N 1
ATOM 664 C CA . VAL A 1 86 ? 2.213 0.364 -10.301 1.00 98.12 86 VAL A CA 1
ATOM 665 C C . VAL A 1 86 ? 1.705 -0.867 -11.051 1.00 98.12 86 VAL A C 1
ATOM 667 O O . VAL A 1 86 ? 0.603 -0.839 -11.595 1.00 98.12 86 VAL A O 1
ATOM 670 N N . ILE A 1 87 ? 2.494 -1.943 -11.069 1.00 98.25 87 ILE A N 1
ATOM 671 C CA . ILE A 1 87 ? 2.103 -3.230 -11.663 1.00 98.25 87 ILE A CA 1
ATOM 672 C C . ILE A 1 87 ? 1.343 -4.050 -10.630 1.00 98.25 87 ILE A C 1
ATOM 674 O O . ILE A 1 87 ? 0.207 -4.451 -10.871 1.00 98.25 87 ILE A O 1
ATOM 678 N N . GLU A 1 88 ? 1.944 -4.232 -9.457 1.00 98.00 88 GLU A N 1
ATOM 679 C CA . GLU A 1 88 ? 1.365 -4.984 -8.350 1.00 98.00 88 GLU A CA 1
ATOM 680 C C . GLU A 1 88 ? 1.653 -4.300 -7.018 1.00 98.00 88 GLU A C 1
ATOM 682 O O . GLU A 1 88 ? 2.681 -3.644 -6.823 1.00 98.00 88 GLU A O 1
ATOM 687 N N . VAL A 1 89 ? 0.733 -4.482 -6.080 1.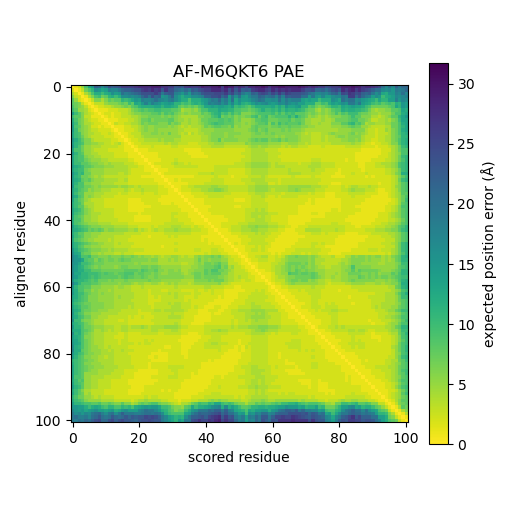00 97.81 89 VAL A N 1
ATOM 688 C CA . VAL A 1 89 ? 0.862 -4.012 -4.707 1.00 97.81 89 VAL A CA 1
ATOM 689 C C . VAL A 1 89 ? 0.609 -5.163 -3.747 1.00 97.81 89 VAL A C 1
ATOM 691 O O . VAL A 1 89 ? -0.336 -5.935 -3.915 1.00 97.81 89 VAL A O 1
ATOM 694 N N . SER A 1 90 ? 1.449 -5.257 -2.720 1.00 97.56 90 SER A N 1
ATOM 695 C CA . SER A 1 90 ? 1.373 -6.311 -1.712 1.00 97.56 90 SER A CA 1
ATOM 696 C C . SER A 1 90 ? 1.267 -5.730 -0.311 1.00 97.56 90 SER A C 1
ATOM 698 O O . SER A 1 90 ? 1.745 -4.622 -0.028 1.00 97.56 90 SER A O 1
ATOM 700 N N . GLY A 1 91 ? 0.640 -6.486 0.581 1.00 96.81 91 GLY A N 1
ATOM 701 C CA . GLY A 1 91 ? 0.430 -6.042 1.944 1.00 96.81 91 GLY A CA 1
ATOM 702 C C . GLY A 1 91 ? -0.476 -6.944 2.757 1.00 96.81 91 GLY A C 1
ATOM 703 O O . GLY A 1 91 ? -0.701 -8.118 2.459 1.00 96.81 91 GLY A O 1
ATOM 704 N N . PHE A 1 92 ? -0.995 -6.373 3.833 1.00 95.19 92 PHE A N 1
ATOM 705 C CA . PHE A 1 92 ? -1.968 -7.020 4.700 1.00 95.19 92 PHE A CA 1
ATOM 706 C C . PHE A 1 92 ? -3.032 -6.030 5.151 1.00 95.19 92 PHE A C 1
ATOM 708 O O . PHE A 1 92 ? -2.886 -4.821 4.981 1.00 95.19 92 PHE A O 1
ATOM 715 N N . TRP A 1 93 ? -4.114 -6.534 5.727 1.00 93.75 93 TRP A N 1
ATOM 716 C CA . TRP A 1 93 ? -5.159 -5.703 6.298 1.00 93.75 93 TRP A CA 1
ATOM 717 C C . TRP A 1 93 ? -5.501 -6.164 7.711 1.00 93.75 93 TRP A C 1
ATOM 719 O O . TRP A 1 93 ? -5.274 -7.304 8.116 1.00 93.75 93 TRP A O 1
ATOM 729 N N . VAL A 1 94 ? -6.064 -5.252 8.487 1.00 90.31 94 VAL A N 1
ATOM 730 C CA . VAL A 1 94 ? -6.716 -5.581 9.755 1.00 90.31 94 VAL A CA 1
ATOM 731 C C . VAL A 1 94 ? -8.165 -5.147 9.672 1.00 90.31 94 VAL A C 1
ATOM 733 O O . VAL A 1 94 ? -8.495 -4.190 8.972 1.00 90.31 94 VAL A O 1
ATOM 736 N N . ASN A 1 95 ? -9.038 -5.857 10.382 1.00 87.81 95 ASN A N 1
ATOM 737 C CA . ASN A 1 95 ? -10.421 -5.419 10.503 1.00 87.81 95 ASN A CA 1
ATOM 738 C C . ASN A 1 95 ? -10.456 -4.091 11.264 1.00 87.81 95 ASN A C 1
ATOM 740 O O . ASN A 1 95 ? -9.895 -3.988 12.358 1.00 87.81 95 ASN A O 1
ATOM 744 N N . ALA A 1 96 ? -11.138 -3.109 10.693 1.00 81.56 96 ALA A N 1
ATOM 745 C CA . ALA A 1 96 ? -11.403 -1.821 11.303 1.00 81.56 96 ALA A CA 1
ATOM 746 C C . ALA A 1 96 ? -12.916 -1.666 11.475 1.00 81.56 96 ALA A C 1
ATOM 748 O O . ALA A 1 96 ? -13.691 -1.910 10.555 1.00 81.56 96 ALA A O 1
ATOM 749 N N . SER A 1 97 ? -13.344 -1.285 12.674 1.00 68.94 97 SER 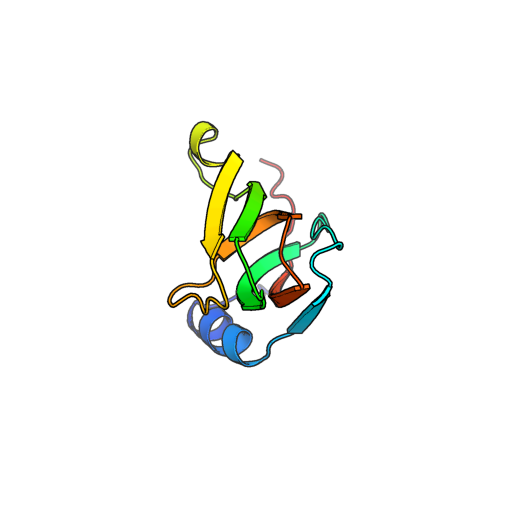A N 1
ATOM 750 C CA . SER A 1 97 ? -14.722 -0.871 12.931 1.00 68.94 97 SER A CA 1
ATOM 751 C C . SER A 1 97 ? -14.769 0.646 13.006 1.00 68.94 97 SER A C 1
ATOM 753 O O . SER A 1 97 ? -13.923 1.245 13.673 1.00 68.94 97 SER A O 1
ATOM 755 N N . LEU A 1 98 ? -15.780 1.258 12.389 1.00 63.88 98 LEU A N 1
ATOM 756 C CA . LEU A 1 98 ? -16.094 2.663 12.629 1.00 63.88 98 LEU A CA 1
ATOM 757 C C . LEU A 1 98 ? -16.345 2.844 14.130 1.00 63.88 98 LEU A C 1
ATOM 759 O O . LEU A 1 98 ? -17.258 2.235 14.689 1.00 63.88 98 LEU A O 1
ATOM 763 N N . VAL A 1 99 ? -15.514 3.643 14.794 1.00 55.12 99 VAL A N 1
ATOM 764 C CA . VAL A 1 99 ? -15.797 4.062 16.165 1.00 55.12 99 VAL A CA 1
ATOM 765 C C . VAL A 1 99 ? -16.820 5.185 16.047 1.00 55.12 99 VAL A C 1
ATOM 767 O O . VAL A 1 99 ? -16.484 6.290 15.630 1.00 55.12 99 VAL A O 1
ATOM 770 N N . SER A 1 100 ? -18.086 4.888 16.337 1.00 41.31 100 SER A N 1
ATOM 771 C CA . SER A 1 100 ? -19.090 5.927 16.559 1.00 41.31 100 SER A CA 1
ATOM 772 C C . SER A 1 100 ? -18.693 6.679 17.829 1.00 41.31 100 SER A C 1
ATOM 774 O O . SER A 1 100 ? -18.789 6.114 18.922 1.00 41.31 100 SER A O 1
ATOM 776 N N . HIS A 1 101 ? -18.175 7.894 17.669 1.00 41.69 101 HIS A N 1
ATOM 777 C CA . HIS A 1 101 ? -17.998 8.846 18.762 1.00 41.69 101 HIS A CA 1
ATOM 778 C C . HIS A 1 101 ? -19.310 9.571 19.047 1.00 41.69 101 HIS A C 1
ATOM 780 O O . HIS A 1 101 ? -20.011 9.910 18.066 1.00 41.69 101 HIS A O 1
#